Protein AF-A0A9C7QII5-F1 (afdb_monomer_lite)

pLDDT: mean 75.03, std 18.13, range [36.97, 96.06]

Organism: Citrobacter amalonaticus (NCBI:txid35703)

Radius of gyration: 16.15 Å; chains: 1; bounding box: 34×30×42 Å

Foldseek 3Di:
DPPLVVCVVVVAQAWEDEDDDCPPPPPPDDCPVVCPPQVNSCVPVVHDHYHYHHDPDDPCLVVPFDWDDADPFKIWGADQQQKIKIKGLDDDFAWKWWDDPPDTDIHGQVPFRWDQTRSIIMTIDRDPYRDTPDIYGDD

Sequence (139 aa):
MNIVKNQLSQGHKDFTVPDFHFLKMQNSGGHFGFFHDPQIYGRYFGAGNVVKEKVNFDYSVLVNGKQQAIGDDTVAWFNNRGDLMLVSQHPLVGTVQVKAPSSDTSLPLARFTVAKINNEYWYFSAIPEEEVTHVALLP

Secondary structure (DSSP, 8-state):
--HHHHHHHTT-SSEEEEEP--SSSTTSTT-HHHHTSHHHHHHHH--S-EEEEE-SS--THHHHSEEEEEETTEEEEE-TTSEEEEEESS---SEEEEEETTEEEEEEGGGSEEEEETTEEEEEEE---S---EEEEE-

Structure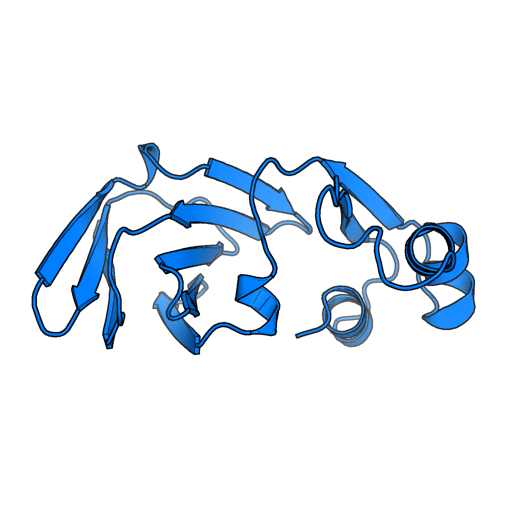 (mmCIF, N/CA/C/O backbone):
data_AF-A0A9C7QII5-F1
#
_entry.id   AF-A0A9C7QII5-F1
#
loop_
_atom_site.group_PDB
_atom_site.id
_atom_site.type_symbol
_atom_site.label_atom_id
_atom_site.label_alt_id
_atom_site.label_comp_id
_atom_site.label_asym_id
_atom_site.label_entity_id
_atom_site.label_seq_id
_atom_site.pdbx_PDB_ins_code
_atom_site.Cartn_x
_atom_site.Cartn_y
_atom_site.Cartn_z
_atom_site.occupancy
_atom_site.B_iso_or_equiv
_atom_site.auth_seq_id
_atom_site.auth_comp_id
_atom_site.auth_asym_id
_atom_site.auth_atom_id
_atom_site.pdbx_PDB_model_num
ATOM 1 N N . MET A 1 1 ? 3.436 11.655 -3.893 1.00 46.88 1 MET A N 1
ATOM 2 C CA . MET A 1 1 ? 4.655 10.971 -4.378 1.00 46.88 1 MET A CA 1
ATOM 3 C C . MET A 1 1 ? 4.431 10.571 -5.835 1.00 46.88 1 MET A C 1
ATOM 5 O O . MET A 1 1 ? 3.407 9.973 -6.117 1.00 46.88 1 MET A O 1
ATOM 9 N N . ASN A 1 2 ? 5.276 10.981 -6.789 1.00 63.19 2 ASN A N 1
ATOM 10 C CA . ASN A 1 2 ? 5.142 10.559 -8.195 1.00 63.19 2 ASN A CA 1
ATOM 11 C C . ASN A 1 2 ? 6.066 9.351 -8.399 1.00 63.19 2 ASN A C 1
ATOM 13 O O . ASN A 1 2 ? 7.278 9.524 -8.283 1.00 63.19 2 ASN A O 1
ATOM 17 N N . ILE A 1 3 ? 5.504 8.162 -8.660 1.00 62.34 3 ILE A N 1
ATOM 18 C CA . ILE A 1 3 ? 6.242 6.891 -8.826 1.00 62.34 3 ILE A CA 1
ATOM 19 C C . ILE A 1 3 ? 7.426 7.081 -9.782 1.00 62.34 3 ILE A C 1
ATOM 21 O O . ILE A 1 3 ? 8.543 6.695 -9.464 1.00 62.34 3 ILE A O 1
ATOM 25 N N . VAL A 1 4 ? 7.212 7.806 -10.882 1.00 61.94 4 VAL A N 1
ATOM 26 C CA . VAL A 1 4 ? 8.245 8.116 -11.878 1.00 61.94 4 VAL A CA 1
ATOM 27 C C . VAL A 1 4 ? 9.373 8.961 -11.290 1.00 61.94 4 VAL A C 1
ATOM 29 O O . VAL A 1 4 ? 10.540 8.631 -11.455 1.00 61.94 4 VAL A O 1
ATOM 32 N N . LYS A 1 5 ? 9.051 10.032 -10.554 1.00 64.62 5 LYS A N 1
ATOM 33 C CA . LYS A 1 5 ? 10.079 10.880 -9.923 1.00 64.62 5 LYS A CA 1
ATOM 34 C C . LYS A 1 5 ? 10.877 10.115 -8.868 1.00 64.62 5 LYS A C 1
ATOM 36 O O . LYS A 1 5 ? 12.076 10.343 -8.764 1.00 64.62 5 LYS A O 1
ATOM 41 N N . ASN A 1 6 ? 10.228 9.224 -8.115 1.00 66.12 6 ASN A N 1
ATOM 42 C CA . ASN A 1 6 ? 10.904 8.407 -7.109 1.00 66.12 6 ASN A CA 1
ATOM 43 C C . ASN A 1 6 ? 11.896 7.437 -7.769 1.00 66.12 6 ASN A C 1
ATOM 45 O O . ASN A 1 6 ? 13.077 7.457 -7.435 1.00 66.12 6 ASN A O 1
ATOM 49 N N . GLN A 1 7 ? 11.449 6.683 -8.779 1.00 70.00 7 GLN A N 1
ATOM 50 C CA . GLN A 1 7 ? 12.302 5.738 -9.512 1.00 70.00 7 GLN A CA 1
ATOM 51 C C . GLN A 1 7 ? 13.490 6.443 -10.186 1.00 70.00 7 GLN A C 1
ATOM 53 O O . GLN A 1 7 ? 14.631 6.004 -10.062 1.00 70.00 7 GLN A O 1
ATOM 58 N N . LEU A 1 8 ? 13.261 7.608 -10.799 1.00 64.19 8 LEU A N 1
ATOM 59 C CA . LEU A 1 8 ? 14.339 8.389 -11.412 1.00 64.19 8 LEU A CA 1
ATOM 60 C C . LEU A 1 8 ? 15.325 8.951 -10.384 1.00 64.19 8 LEU A C 1
ATOM 62 O O . LEU A 1 8 ? 16.525 8.975 -10.645 1.00 64.19 8 LEU A O 1
ATOM 66 N N . SER A 1 9 ? 14.849 9.376 -9.209 1.00 66.75 9 SER A N 1
ATOM 67 C CA . SER A 1 9 ? 15.733 9.837 -8.129 1.00 66.75 9 SER A CA 1
ATOM 68 C C . SER A 1 9 ? 16.596 8.716 -7.542 1.00 66.75 9 SER A C 1
ATOM 70 O O . SER A 1 9 ? 17.683 8.984 -7.042 1.00 66.75 9 SER A O 1
ATOM 72 N N . GLN A 1 10 ? 16.147 7.464 -7.670 1.00 68.06 10 GLN A N 1
ATOM 73 C CA . GLN A 1 10 ? 16.901 6.259 -7.315 1.00 68.06 10 GLN A CA 1
ATOM 74 C C . GLN A 1 10 ? 17.833 5.788 -8.449 1.00 68.06 10 GLN A C 1
ATOM 76 O O . GLN A 1 10 ? 18.524 4.784 -8.311 1.00 68.06 10 GLN A O 1
ATOM 81 N N . GLY A 1 11 ? 17.883 6.513 -9.573 1.00 71.12 11 GLY A N 1
ATOM 82 C CA . GLY A 1 11 ? 18.729 6.188 -10.722 1.00 71.12 11 GLY A CA 1
ATOM 83 C C . GLY A 1 11 ? 18.172 5.083 -11.623 1.00 71.12 11 GLY A C 1
ATOM 84 O O . GLY A 1 11 ? 18.848 4.676 -12.571 1.00 71.12 11 GLY A O 1
ATOM 85 N N . HIS A 1 12 ? 16.950 4.607 -11.372 1.00 71.12 12 HIS A N 1
ATOM 86 C CA . HIS A 1 12 ? 16.317 3.586 -12.196 1.00 71.12 12 HIS A CA 1
ATOM 87 C C . HIS A 1 12 ? 15.791 4.205 -13.489 1.00 71.12 12 HIS A C 1
ATOM 89 O O . HIS A 1 12 ? 14.984 5.136 -13.478 1.00 71.12 12 HIS A O 1
ATOM 95 N N . LYS A 1 13 ? 16.257 3.673 -14.621 1.00 60.22 13 LYS A N 1
ATOM 96 C CA . LYS A 1 13 ? 15.789 4.080 -15.952 1.00 60.22 13 LYS A CA 1
ATOM 97 C C . LYS A 1 13 ? 14.670 3.179 -16.464 1.00 60.22 13 LYS A C 1
ATOM 99 O O . LYS A 1 13 ? 13.800 3.673 -17.167 1.00 60.22 13 LYS A O 1
ATOM 104 N N . ASP A 1 14 ? 14.650 1.916 -16.054 1.00 64.81 14 ASP A N 1
ATOM 105 C CA . ASP A 1 14 ? 13.620 0.944 -16.420 1.00 64.81 14 ASP A CA 1
ATOM 106 C C . ASP A 1 14 ? 12.778 0.616 -15.185 1.00 64.81 14 ASP A C 1
ATOM 108 O O . ASP A 1 14 ? 13.325 0.257 -14.142 1.00 64.81 14 ASP A O 1
ATOM 112 N N . PHE A 1 15 ? 11.458 0.771 -15.275 1.00 63.53 15 PHE A N 1
ATOM 113 C CA . PHE A 1 15 ? 10.555 0.526 -14.148 1.00 63.53 15 PHE A CA 1
ATOM 114 C C . PHE A 1 15 ? 9.131 0.220 -14.622 1.00 63.53 15 PHE A C 1
ATOM 116 O O . PHE A 1 15 ? 8.708 0.575 -15.721 1.00 63.53 15 PHE A O 1
ATOM 123 N N . THR A 1 16 ? 8.371 -0.458 -13.774 1.00 62.12 16 THR A N 1
ATOM 124 C CA . THR A 1 16 ? 6.959 -0.772 -13.980 1.00 62.12 16 THR A CA 1
ATOM 125 C C . THR A 1 16 ? 6.092 0.303 -13.338 1.00 62.12 16 THR A C 1
ATOM 127 O O . THR A 1 16 ? 6.315 0.721 -12.200 1.00 62.12 16 THR A O 1
ATOM 130 N N . VAL A 1 17 ? 5.081 0.761 -14.063 1.00 61.62 17 VAL A N 1
ATOM 131 C CA . VAL A 1 17 ? 4.008 1.587 -13.511 1.00 61.62 17 VAL A CA 1
ATOM 132 C C . VAL A 1 17 ? 2.717 0.774 -13.524 1.00 61.62 17 VAL A C 1
ATOM 134 O O . VAL A 1 17 ? 2.487 0.022 -14.472 1.00 61.62 17 VAL A O 1
ATOM 137 N N . PRO A 1 18 ? 1.849 0.896 -12.514 1.00 57.00 18 PRO A N 1
ATOM 138 C CA . PRO A 1 18 ? 0.585 0.185 -12.555 1.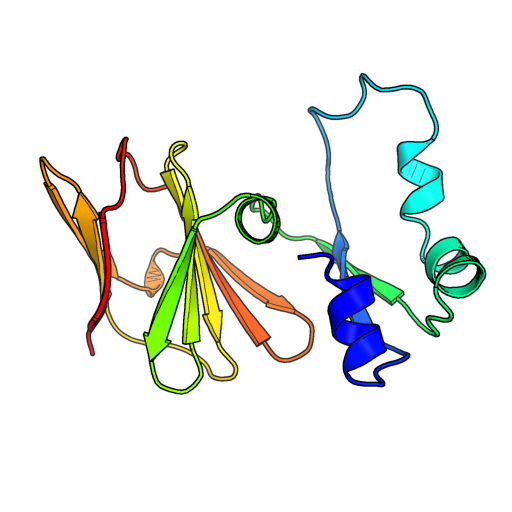00 57.00 18 PRO A CA 1
ATOM 139 C C . PRO A 1 18 ? -0.300 0.747 -13.686 1.00 57.00 18 PRO A C 1
ATOM 141 O O . PRO A 1 18 ? -0.531 1.957 -13.768 1.00 57.00 18 PRO A O 1
ATOM 144 N N . ASP A 1 19 ? -0.775 -0.124 -14.575 1.00 55.56 19 ASP A N 1
ATOM 145 C CA . ASP A 1 19 ? -1.709 0.197 -15.651 1.00 55.56 19 ASP A CA 1
ATOM 146 C C . ASP A 1 19 ? -3.074 0.543 -15.064 1.00 55.56 19 ASP A C 1
ATOM 148 O O . ASP A 1 19 ? -3.613 -0.183 -14.224 1.00 55.56 19 ASP A O 1
ATOM 152 N N . PHE A 1 20 ? -3.653 1.643 -15.526 1.00 57.44 20 PHE A N 1
ATOM 153 C CA . PHE A 1 20 ? -4.949 2.099 -15.052 1.00 57.44 20 PHE A CA 1
ATOM 154 C C . PHE A 1 20 ? -6.070 1.747 -16.027 1.00 57.44 20 PHE A C 1
ATOM 156 O O . PHE A 1 20 ? -5.951 1.918 -17.239 1.00 57.44 20 PHE A O 1
ATOM 163 N N . HIS A 1 21 ? -7.237 1.425 -15.466 1.00 39.41 21 HIS A N 1
ATOM 164 C CA . HIS A 1 21 ? -8.524 1.577 -16.142 1.00 39.41 21 HIS A CA 1
ATOM 165 C C . HIS A 1 21 ? -9.315 2.703 -15.455 1.00 39.41 21 HIS A C 1
ATOM 167 O O . HIS A 1 21 ? -10.053 2.488 -14.496 1.00 39.41 21 HIS A O 1
ATOM 173 N N . PHE A 1 22 ? -9.119 3.947 -15.901 1.00 47.22 22 PHE A N 1
ATOM 174 C CA . PHE A 1 22 ? -9.817 5.110 -15.349 1.00 47.22 22 PHE A CA 1
ATOM 175 C C . PHE A 1 22 ? -11.239 5.237 -15.903 1.00 47.22 22 PHE A C 1
ATOM 177 O O . PHE A 1 22 ? -11.476 5.999 -16.835 1.00 47.22 22 PHE A O 1
ATOM 184 N N . LEU A 1 23 ? -12.218 4.579 -15.282 1.00 36.97 23 LEU A N 1
ATOM 185 C CA . LEU A 1 23 ? -13.634 4.866 -15.570 1.00 36.97 23 LEU A CA 1
ATOM 186 C C . LEU A 1 23 ? -14.078 6.262 -15.080 1.00 36.97 23 LEU A C 1
ATOM 188 O O . LEU A 1 23 ? -15.092 6.771 -15.540 1.00 36.97 23 LEU A O 1
ATOM 192 N N . LYS A 1 24 ? -13.337 6.907 -14.162 1.00 37.56 24 LYS A N 1
ATOM 193 C CA . LYS A 1 24 ? -13.758 8.169 -13.510 1.00 37.56 24 LYS A CA 1
ATOM 194 C C . LYS A 1 24 ? -12.905 9.412 -13.811 1.00 37.56 24 LYS A C 1
ATOM 196 O O . LYS A 1 24 ? -13.266 10.492 -13.361 1.00 37.56 24 LYS A O 1
ATOM 201 N N . MET A 1 25 ? -11.825 9.302 -14.593 1.00 37.28 25 MET A N 1
ATOM 202 C CA . MET A 1 25 ? -11.026 10.464 -15.046 1.00 37.28 25 MET A CA 1
ATOM 203 C C . MET A 1 25 ? -11.184 10.787 -16.541 1.00 37.28 25 MET A C 1
ATOM 205 O O . MET A 1 25 ? -10.470 11.629 -17.074 1.00 37.28 25 MET A O 1
ATOM 209 N N . GLN A 1 26 ? -12.174 10.199 -17.219 1.00 41.50 26 GLN A N 1
ATOM 210 C CA . GLN A 1 26 ? -12.501 10.537 -18.612 1.00 41.50 26 GLN A CA 1
ATOM 211 C C . GLN A 1 26 ? -13.015 11.980 -18.814 1.00 41.50 26 GLN A C 1
ATOM 213 O O . GLN A 1 26 ? -13.137 12.422 -19.953 1.00 41.50 26 GLN A O 1
ATOM 218 N N . ASN A 1 27 ? -13.269 12.736 -17.738 1.00 37.38 27 ASN A N 1
ATOM 219 C CA . ASN A 1 27 ? -13.901 14.057 -17.809 1.00 37.38 27 ASN A CA 1
ATOM 220 C C . ASN A 1 27 ? -12.941 15.262 -17.782 1.00 37.38 27 ASN A C 1
ATOM 222 O O . ASN A 1 27 ? -13.413 16.395 -17.775 1.00 37.38 27 ASN A O 1
ATOM 226 N N . SER A 1 28 ? -11.619 15.074 -17.824 1.00 39.03 28 SER A N 1
ATOM 227 C CA . SER A 1 28 ? -10.669 16.183 -18.020 1.00 39.03 28 SER A CA 1
ATOM 228 C C . SER A 1 28 ? -9.891 16.026 -19.328 1.00 39.03 28 SER A C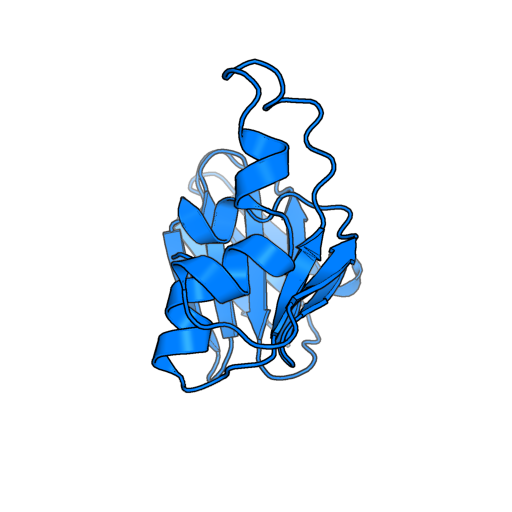 1
ATOM 230 O O . SER A 1 28 ? -8.716 15.678 -19.354 1.00 39.03 28 SER A O 1
ATOM 232 N N . GLY A 1 29 ? -10.597 16.283 -20.433 1.00 42.31 29 GLY A N 1
ATOM 233 C CA . GLY A 1 29 ? -10.041 16.703 -21.722 1.00 42.31 29 GLY A CA 1
ATOM 234 C C . GLY A 1 29 ? -8.856 15.897 -22.255 1.00 42.31 29 GLY A C 1
ATOM 235 O O . GLY A 1 29 ? -7.723 16.326 -22.097 1.00 42.31 29 GLY A O 1
ATOM 236 N N . GLY A 1 30 ? -9.122 14.781 -22.943 1.00 40.47 30 GLY A N 1
ATOM 237 C CA . GLY A 1 30 ? -8.379 14.288 -24.122 1.00 40.47 30 GLY A CA 1
ATOM 238 C C . GLY A 1 30 ? -6.872 13.974 -24.045 1.00 40.47 30 GLY A C 1
ATOM 239 O O . GLY A 1 30 ? -6.359 13.331 -24.952 1.00 40.47 30 GLY A O 1
ATOM 240 N N . HIS A 1 31 ? -6.151 14.364 -22.995 1.00 47.88 31 HIS A N 1
ATOM 241 C CA . HIS A 1 31 ? -4.686 14.299 -22.919 1.00 47.88 31 HIS A CA 1
ATOM 242 C C . HIS A 1 31 ? -4.175 13.227 -21.951 1.00 47.88 31 HIS A C 1
ATOM 244 O O . HIS A 1 31 ? -2.976 12.964 -21.884 1.00 47.88 31 HIS A O 1
ATOM 250 N N . PHE A 1 32 ? -5.076 12.570 -21.224 1.00 45.91 32 PHE A N 1
ATOM 251 C CA . PHE A 1 32 ? -4.717 11.583 -20.212 1.00 45.91 32 PHE A CA 1
ATOM 252 C C . PHE A 1 32 ? -4.011 10.354 -20.819 1.00 45.91 32 PHE A C 1
ATOM 254 O O . PHE A 1 32 ? -2.984 9.917 -20.315 1.00 45.91 32 PHE A O 1
ATOM 261 N N . GLY A 1 33 ? -4.482 9.837 -21.959 1.00 43.00 33 GLY A N 1
ATOM 262 C CA . GLY A 1 33 ? -3.813 8.721 -22.646 1.00 43.00 33 GLY A CA 1
ATOM 263 C C . GLY A 1 33 ? -2.392 9.052 -23.124 1.00 43.00 33 GLY A C 1
ATOM 264 O O . GLY A 1 33 ? -1.535 8.175 -23.141 1.00 43.00 33 GLY A O 1
ATOM 265 N N . PHE A 1 34 ? -2.125 10.323 -23.445 1.00 46.09 34 PHE A N 1
ATOM 266 C CA . PHE A 1 34 ? -0.840 10.784 -23.973 1.00 46.09 34 PHE A CA 1
ATOM 267 C C . PHE A 1 34 ? 0.243 10.854 -22.887 1.00 46.09 34 PHE A C 1
ATOM 269 O O . PHE A 1 34 ? 1.336 10.340 -23.079 1.00 46.09 34 PHE A O 1
ATOM 276 N N . PHE A 1 35 ? -0.052 11.410 -21.707 1.00 48.34 35 PHE A N 1
ATOM 277 C CA . PHE A 1 35 ? 0.935 11.524 -20.616 1.00 48.34 35 PHE A CA 1
ATOM 278 C C . PHE A 1 35 ? 1.296 10.196 -19.935 1.00 48.34 35 PHE A C 1
ATOM 280 O O . PHE A 1 35 ? 2.225 10.153 -19.129 1.00 48.34 35 PHE A O 1
ATOM 287 N N . HIS A 1 36 ? 0.574 9.128 -20.265 1.00 50.31 36 HIS A N 1
ATOM 288 C CA . HIS A 1 36 ? 0.764 7.794 -19.710 1.00 50.31 36 HIS A CA 1
ATOM 289 C C . HIS A 1 36 ? 1.214 6.772 -20.763 1.00 50.31 36 HIS A C 1
ATOM 291 O O . HIS A 1 36 ? 1.222 5.577 -20.481 1.00 50.31 36 HIS A O 1
ATOM 297 N N . ASP A 1 37 ? 1.579 7.198 -21.973 1.00 54.09 37 ASP A N 1
ATOM 298 C CA . ASP A 1 37 ? 2.249 6.340 -22.952 1.00 54.09 37 ASP A CA 1
ATOM 299 C C . ASP A 1 37 ? 3.708 6.083 -22.499 1.00 54.09 37 ASP A C 1
ATOM 301 O O . ASP A 1 37 ? 4.409 7.045 -22.158 1.00 54.09 37 ASP A O 1
ATOM 305 N N . PRO A 1 38 ? 4.199 4.825 -22.479 1.00 55.41 38 PRO A N 1
ATOM 306 C CA . PRO A 1 38 ? 5.597 4.508 -22.175 1.00 55.41 38 PRO A CA 1
ATOM 307 C C . PRO A 1 38 ? 6.608 5.364 -22.951 1.00 55.41 38 PRO A C 1
ATOM 309 O O . PRO A 1 38 ? 7.622 5.787 -22.395 1.00 55.41 38 PRO A O 1
ATOM 312 N N . GLN A 1 39 ? 6.304 5.700 -24.209 1.00 53.31 39 GLN A N 1
ATOM 313 C CA . GLN A 1 39 ? 7.165 6.525 -25.060 1.00 53.31 39 GLN A CA 1
ATOM 314 C C . GLN A 1 39 ? 7.240 7.988 -24.591 1.00 53.31 39 GLN A C 1
ATOM 316 O O . GLN A 1 39 ? 8.259 8.660 -24.774 1.00 53.31 39 GLN A O 1
ATOM 321 N N . ILE A 1 40 ? 6.187 8.495 -23.945 1.00 52.84 40 ILE A N 1
ATOM 322 C CA . ILE A 1 40 ? 6.128 9.861 -23.410 1.00 52.84 40 ILE A CA 1
ATOM 323 C C . ILE A 1 40 ? 6.865 9.954 -22.068 1.00 52.84 40 ILE A C 1
ATOM 325 O O . ILE A 1 40 ? 7.530 10.962 -21.817 1.00 52.84 40 ILE A O 1
ATOM 329 N N . TYR A 1 41 ? 6.875 8.890 -21.256 1.00 51.62 41 TYR A N 1
ATOM 330 C CA . TYR A 1 41 ? 7.731 8.828 -20.066 1.00 51.62 41 TYR A CA 1
ATOM 331 C C . TYR A 1 41 ? 9.216 8.929 -20.409 1.00 51.62 41 TYR A C 1
ATOM 333 O O . TYR A 1 41 ? 9.943 9.692 -19.763 1.00 51.62 41 TYR A O 1
ATOM 341 N N . GLY A 1 42 ? 9.656 8.235 -21.461 1.00 53.19 42 GLY A N 1
ATOM 342 C CA . GLY A 1 42 ? 11.035 8.353 -21.919 1.00 53.19 42 GLY A CA 1
ATOM 343 C C . GLY A 1 42 ? 11.380 9.736 -22.456 1.00 53.19 42 GLY A C 1
ATOM 344 O O . GLY A 1 42 ? 12.438 10.280 -22.143 1.00 53.19 42 GLY A O 1
ATOM 345 N N . ARG A 1 43 ? 10.446 10.373 -23.171 1.00 49.28 43 ARG A N 1
ATOM 346 C CA . ARG A 1 43 ? 10.660 11.698 -23.765 1.00 49.28 43 ARG A CA 1
ATOM 347 C C . ARG A 1 43 ? 10.661 12.853 -22.757 1.00 49.28 43 ARG A C 1
ATOM 349 O O . ARG A 1 43 ? 11.413 13.802 -22.954 1.00 49.28 43 ARG A O 1
ATOM 356 N N . TYR A 1 44 ? 9.835 12.803 -21.709 1.00 50.53 44 TYR A N 1
ATOM 357 C CA . TYR A 1 44 ? 9.689 13.915 -20.751 1.00 50.53 44 TYR A CA 1
ATOM 358 C C . TYR A 1 44 ? 10.430 13.717 -19.431 1.00 50.53 44 TYR A C 1
ATOM 360 O O . TYR A 1 44 ? 10.755 14.702 -18.770 1.00 50.53 44 TYR A O 1
ATOM 368 N N . PHE A 1 45 ? 10.701 12.472 -19.038 1.00 52.81 45 PHE A N 1
ATOM 369 C CA . PHE A 1 45 ? 11.324 12.167 -17.751 1.00 52.81 45 PHE A CA 1
ATOM 370 C C . PHE A 1 45 ? 12.628 11.366 -17.878 1.00 52.81 45 PHE A C 1
ATOM 372 O O . PHE A 1 45 ? 13.260 11.083 -16.866 1.00 52.81 45 PHE A O 1
ATOM 379 N N . GLY A 1 46 ? 13.065 11.024 -19.098 1.00 53.59 46 GLY A N 1
ATOM 380 C CA . GLY A 1 46 ? 14.312 10.286 -19.327 1.00 53.59 46 GLY A CA 1
ATOM 381 C C . GLY A 1 46 ? 14.251 8.807 -18.929 1.00 53.59 46 GLY A C 1
ATOM 382 O O . GLY A 1 46 ? 15.296 8.195 -18.708 1.00 53.59 46 GLY A O 1
ATOM 383 N N . ALA A 1 47 ? 13.046 8.241 -18.815 1.00 56.97 47 ALA A N 1
ATOM 384 C CA . ALA A 1 47 ? 12.851 6.811 -18.594 1.00 56.97 47 ALA A CA 1
ATOM 385 C C . ALA A 1 47 ? 13.228 5.989 -19.850 1.00 56.97 47 ALA A C 1
ATOM 387 O O . ALA A 1 47 ? 13.067 6.440 -20.980 1.00 56.97 47 ALA A O 1
ATOM 388 N N . GLY A 1 48 ? 13.754 4.785 -19.661 1.00 58.91 48 GLY A N 1
ATOM 389 C CA . GLY A 1 48 ? 14.005 3.807 -20.716 1.00 58.91 48 GLY A CA 1
ATOM 390 C C . GLY A 1 48 ? 12.730 3.031 -21.035 1.00 58.91 48 GLY A C 1
ATOM 391 O O . GLY A 1 48 ? 11.845 3.524 -21.732 1.00 58.91 48 GLY A O 1
ATOM 392 N N . ASN A 1 49 ? 12.622 1.818 -20.503 1.00 60.69 49 ASN A N 1
ATOM 393 C CA . ASN A 1 49 ? 11.464 0.949 -20.666 1.00 60.69 49 ASN A CA 1
ATOM 394 C C . ASN A 1 49 ? 10.493 1.099 -19.492 1.00 60.69 49 ASN A C 1
ATOM 396 O O . ASN A 1 49 ? 10.805 0.733 -18.357 1.00 60.69 49 ASN A O 1
ATOM 400 N N . VAL A 1 50 ? 9.288 1.592 -19.783 1.00 59.12 50 VAL A N 1
ATOM 401 C CA . VAL A 1 50 ? 8.187 1.655 -18.817 1.00 59.12 50 VAL A CA 1
ATOM 402 C C . VAL A 1 50 ? 7.162 0.573 -19.142 1.00 59.12 50 VAL A C 1
ATOM 404 O O . VAL A 1 50 ? 6.431 0.679 -20.127 1.00 59.12 50 VAL A O 1
ATOM 407 N N . VAL A 1 51 ? 7.107 -0.476 -18.321 1.00 62.66 51 VAL A N 1
ATOM 408 C CA . VAL A 1 51 ? 6.108 -1.550 -18.449 1.00 62.66 51 VAL A CA 1
ATOM 409 C C . VAL A 1 51 ? 4.865 -1.168 -17.655 1.00 62.66 51 VAL A C 1
ATOM 411 O O . VAL A 1 51 ? 4.966 -0.612 -16.564 1.00 62.66 51 VAL A O 1
ATOM 414 N N . LYS A 1 52 ? 3.683 -1.449 -18.203 1.00 62.72 52 LYS A N 1
ATOM 415 C CA . LYS A 1 52 ? 2.415 -1.240 -17.505 1.00 62.72 52 LYS A CA 1
ATOM 416 C C . LYS A 1 52 ? 1.914 -2.554 -16.914 1.00 62.72 52 LYS A C 1
ATOM 418 O O . LYS A 1 52 ? 1.782 -3.529 -17.649 1.00 62.72 52 LYS A O 1
ATOM 423 N N . GLU A 1 53 ? 1.611 -2.580 -15.619 1.00 66.94 53 GLU A N 1
ATOM 424 C CA . GLU A 1 53 ? 1.049 -3.758 -14.942 1.00 66.94 53 GLU A CA 1
ATOM 425 C C . GLU A 1 53 ? -0.374 -3.490 -14.462 1.00 66.94 53 GLU A C 1
ATOM 427 O O . GLU A 1 53 ? -0.599 -2.640 -13.605 1.00 66.94 53 GLU A O 1
ATOM 432 N N . LYS A 1 54 ? -1.358 -4.212 -14.997 1.00 66.38 54 LYS A N 1
ATOM 433 C CA . LYS A 1 54 ? -2.758 -4.014 -14.617 1.00 66.38 54 LYS A CA 1
ATOM 434 C C . LYS A 1 54 ? -2.993 -4.403 -13.158 1.00 66.38 54 LYS A C 1
ATOM 436 O O . LYS A 1 54 ? -2.967 -5.582 -12.818 1.00 66.38 54 LYS A O 1
ATOM 441 N N . VAL A 1 55 ? -3.310 -3.412 -12.328 1.00 70.44 55 VAL A N 1
ATOM 442 C CA . VAL A 1 55 ? -3.715 -3.608 -10.931 1.00 70.44 55 VAL A CA 1
ATOM 443 C C . VAL A 1 55 ? -5.218 -3.401 -10.776 1.00 70.44 55 VAL A C 1
ATOM 445 O O . VAL A 1 55 ? -5.806 -2.511 -11.386 1.00 70.44 55 VAL A O 1
ATOM 448 N N . ASN A 1 56 ? -5.857 -4.229 -9.950 1.00 74.81 56 ASN A N 1
ATOM 449 C CA . ASN A 1 56 ? -7.306 -4.183 -9.718 1.00 74.81 56 ASN A CA 1
ATOM 450 C C . ASN A 1 56 ? -7.683 -3.351 -8.477 1.00 74.81 56 ASN A C 1
ATOM 452 O O . ASN A 1 56 ? -8.708 -3.608 -7.851 1.00 74.81 56 ASN A O 1
ATOM 456 N N . PHE A 1 57 ? -6.854 -2.375 -8.099 1.00 76.31 57 PHE A N 1
ATOM 457 C CA . PHE A 1 57 ? -7.071 -1.521 -6.931 1.00 76.31 57 PHE A CA 1
ATOM 458 C C . PHE A 1 57 ? -6.634 -0.072 -7.180 1.00 76.31 57 PHE A C 1
ATOM 460 O O . PHE A 1 57 ? -5.790 0.201 -8.036 1.00 76.31 57 PHE A O 1
ATOM 467 N N . ASP A 1 58 ? -7.219 0.862 -6.426 1.00 73.75 58 ASP A N 1
ATOM 468 C CA . ASP A 1 58 ? -6.881 2.285 -6.495 1.00 73.75 58 ASP A CA 1
ATOM 469 C C . ASP A 1 58 ? -5.616 2.576 -5.668 1.00 73.75 58 ASP A C 1
ATOM 471 O O . ASP A 1 58 ? -5.613 2.491 -4.443 1.00 73.75 58 ASP A O 1
ATOM 475 N N . TYR A 1 59 ? -4.526 2.939 -6.345 1.00 79.44 59 TYR A N 1
ATOM 476 C CA . TYR A 1 59 ? -3.253 3.298 -5.713 1.00 79.44 59 TYR A CA 1
ATOM 477 C C . TYR A 1 59 ? -3.050 4.808 -5.538 1.00 79.44 59 TYR A C 1
ATOM 479 O O . TYR A 1 59 ? -1.967 5.254 -5.153 1.00 79.44 59 TYR A O 1
ATOM 487 N N . SER A 1 60 ? -4.086 5.622 -5.769 1.00 78.94 60 SER A N 1
ATOM 488 C CA . SER A 1 60 ? -4.053 7.067 -5.499 1.00 78.94 60 SER A CA 1
ATOM 489 C C . SER A 1 60 ? -3.761 7.396 -4.032 1.00 78.94 60 SER A C 1
ATOM 491 O O . SER A 1 60 ? -3.256 8.485 -3.745 1.00 78.94 60 SER A O 1
ATOM 493 N N . VAL A 1 61 ? -3.970 6.439 -3.121 1.00 82.44 61 VAL A N 1
ATOM 494 C CA . VAL A 1 61 ? -3.577 6.535 -1.709 1.00 82.44 61 VAL A CA 1
ATOM 495 C C . VAL A 1 61 ? -2.070 6.762 -1.516 1.00 82.44 61 VAL A C 1
ATOM 497 O O . VAL A 1 61 ? -1.680 7.456 -0.583 1.00 82.44 61 VAL A O 1
ATOM 500 N N . LEU A 1 62 ? -1.212 6.329 -2.450 1.00 80.75 62 LEU A N 1
ATOM 501 C CA . LEU A 1 62 ? 0.230 6.647 -2.437 1.00 80.75 62 LEU A CA 1
ATOM 502 C C . LEU A 1 62 ? 0.535 8.122 -2.763 1.00 80.75 62 LEU A C 1
ATOM 504 O O . LEU A 1 62 ? 1.657 8.614 -2.605 1.00 80.75 62 LEU A O 1
ATOM 508 N N . VAL A 1 63 ? -0.448 8.853 -3.291 1.00 77.69 63 VAL A N 1
ATOM 509 C CA . VAL A 1 63 ? -0.315 10.270 -3.641 1.00 77.69 63 VAL A CA 1
ATOM 510 C C . VAL A 1 63 ? -0.931 11.156 -2.568 1.00 77.69 63 VAL A C 1
ATOM 512 O O . VAL A 1 63 ? -0.313 12.160 -2.214 1.00 77.69 63 VAL A O 1
ATOM 515 N N . ASN A 1 64 ? -2.125 10.800 -2.088 1.00 77.38 64 ASN A N 1
ATOM 516 C CA . ASN A 1 64 ? -2.945 11.639 -1.211 1.00 77.38 64 ASN A CA 1
ATOM 517 C C . ASN A 1 64 ? -3.057 11.133 0.239 1.00 77.38 64 ASN A C 1
ATOM 519 O O . ASN A 1 64 ? -3.626 11.837 1.071 1.00 77.38 64 ASN A O 1
ATOM 523 N N . GLY A 1 65 ? -2.549 9.937 0.539 1.00 83.50 65 GLY A N 1
ATOM 524 C CA . GLY A 1 65 ? -2.660 9.314 1.852 1.00 83.50 65 GLY A CA 1
ATOM 525 C C . GLY A 1 65 ? -1.641 9.831 2.865 1.00 83.50 65 GLY A C 1
ATOM 526 O O . GLY A 1 65 ? -0.546 10.284 2.518 1.00 83.50 65 GLY A O 1
ATOM 527 N N . LYS A 1 66 ? -2.008 9.716 4.143 1.00 90.19 66 LYS A N 1
ATOM 528 C CA . LYS A 1 66 ? -1.087 9.804 5.278 1.00 90.19 66 LYS A CA 1
ATOM 529 C C . LYS A 1 66 ? -0.150 8.597 5.239 1.00 90.19 66 LYS A C 1
ATOM 531 O O . LYS A 1 66 ? -0.569 7.501 4.876 1.00 90.19 66 LYS A O 1
ATOM 536 N N . GLN A 1 67 ? 1.103 8.815 5.622 1.00 94.12 67 GLN A N 1
ATOM 537 C CA . GLN A 1 67 ? 2.136 7.783 5.671 1.00 94.12 67 GLN A CA 1
ATOM 538 C C . GLN A 1 67 ? 2.444 7.407 7.113 1.00 94.12 67 GLN A C 1
ATOM 540 O O . GLN A 1 67 ? 2.543 8.285 7.972 1.00 94.12 67 GLN A O 1
ATOM 545 N N . GLN A 1 68 ? 2.676 6.122 7.353 1.00 94.56 68 GLN A N 1
ATOM 546 C CA . GLN A 1 68 ? 3.184 5.626 8.622 1.00 94.56 68 GLN A CA 1
ATOM 547 C C . GLN A 1 68 ? 4.153 4.466 8.375 1.00 94.56 68 GLN A C 1
ATOM 549 O O . GLN A 1 68 ? 3.792 3.483 7.734 1.00 94.56 68 GLN A O 1
ATOM 554 N N . ALA A 1 69 ? 5.376 4.554 8.898 1.00 95.19 69 ALA A N 1
ATOM 555 C CA . ALA A 1 69 ? 6.265 3.396 8.960 1.00 95.19 69 ALA A CA 1
ATOM 556 C C . ALA A 1 69 ? 5.707 2.385 9.976 1.00 95.19 69 ALA A C 1
ATOM 558 O O . ALA A 1 69 ? 5.365 2.765 11.098 1.00 95.19 69 ALA A O 1
ATOM 559 N N . ILE A 1 70 ? 5.581 1.120 9.571 1.00 93.38 70 ILE A N 1
ATOM 560 C CA . ILE A 1 70 ? 5.006 0.042 10.402 1.00 93.38 70 ILE A CA 1
ATOM 561 C C . ILE A 1 70 ? 5.934 -1.177 10.537 1.00 93.38 70 ILE A C 1
ATOM 563 O O . ILE A 1 70 ? 5.543 -2.185 11.117 1.00 93.38 70 ILE A O 1
ATOM 567 N N . GLY A 1 71 ? 7.154 -1.076 10.011 1.00 86.88 71 GLY A N 1
ATOM 568 C CA . GLY A 1 71 ? 8.225 -2.069 10.074 1.00 86.88 71 GLY A CA 1
ATOM 569 C C . GLY A 1 71 ? 9.498 -1.508 9.432 1.00 86.88 71 GLY A C 1
ATOM 570 O O . GLY A 1 71 ? 9.470 -0.396 8.900 1.00 86.88 71 GLY A O 1
ATOM 571 N N . ASP A 1 72 ? 10.591 -2.272 9.463 1.00 81.50 72 ASP A N 1
ATOM 572 C CA . ASP A 1 72 ? 11.917 -1.807 9.016 1.00 81.50 72 ASP A CA 1
ATOM 573 C C . ASP A 1 72 ? 11.960 -1.414 7.528 1.00 81.50 72 ASP A C 1
ATOM 575 O O . ASP A 1 72 ? 12.706 -0.520 7.135 1.00 81.50 72 ASP A O 1
ATOM 579 N N . ASP A 1 73 ? 11.128 -2.042 6.699 1.00 91.12 73 ASP A N 1
ATOM 580 C CA . ASP A 1 73 ? 11.077 -1.845 5.248 1.00 91.12 73 ASP A CA 1
ATOM 581 C C . ASP A 1 73 ? 9.652 -1.617 4.719 1.00 91.12 73 ASP A C 1
ATOM 583 O O . ASP A 1 73 ? 9.402 -1.740 3.519 1.00 91.12 73 ASP A O 1
ATOM 587 N N . THR A 1 74 ? 8.707 -1.337 5.621 1.00 94.75 74 THR A N 1
ATOM 588 C CA . THR A 1 74 ? 7.277 -1.355 5.314 1.00 94.75 74 THR A CA 1
ATOM 589 C C . THR A 1 74 ? 6.606 -0.046 5.702 1.00 94.75 74 THR A C 1
ATOM 591 O O . THR A 1 74 ? 6.627 0.381 6.861 1.00 94.75 74 THR A O 1
ATOM 594 N N . VAL A 1 75 ? 5.945 0.571 4.722 1.00 96.06 75 VAL A N 1
ATOM 595 C CA . VAL A 1 75 ? 5.216 1.831 4.886 1.00 96.06 75 VAL A CA 1
ATOM 596 C C . VAL A 1 75 ? 3.738 1.614 4.587 1.00 96.06 75 VAL A C 1
ATOM 598 O O . VAL A 1 75 ? 3.367 1.124 3.520 1.00 96.06 75 VAL A O 1
ATOM 601 N N . ALA A 1 76 ? 2.893 2.016 5.531 1.00 95.25 76 ALA A N 1
ATOM 602 C CA . ALA A 1 76 ? 1.456 2.115 5.359 1.00 95.25 76 ALA A CA 1
ATOM 603 C C . ALA A 1 76 ? 1.070 3.483 4.793 1.00 95.25 76 ALA A C 1
ATOM 605 O O . ALA A 1 76 ? 1.575 4.520 5.226 1.00 95.25 76 ALA A O 1
ATOM 606 N N . TRP A 1 77 ? 0.119 3.469 3.870 1.00 93.31 77 TRP A N 1
ATOM 607 C CA . TRP A 1 77 ? -0.495 4.627 3.244 1.00 93.31 77 TRP A CA 1
ATOM 608 C C . TRP A 1 77 ? -2.001 4.523 3.396 1.00 93.31 77 TRP A C 1
ATOM 610 O O . TRP A 1 77 ? -2.587 3.530 2.969 1.00 93.31 77 TRP A O 1
ATOM 620 N N . PHE A 1 78 ? -2.636 5.530 3.984 1.00 91.56 78 PHE A N 1
ATOM 621 C CA . PHE A 1 78 ? -4.076 5.493 4.230 1.00 91.56 78 PHE A CA 1
ATOM 622 C C . PHE A 1 78 ? -4.736 6.863 4.124 1.00 91.56 78 PHE A C 1
ATOM 624 O O . PHE A 1 78 ? -4.101 7.895 4.350 1.00 91.56 78 PHE A O 1
ATOM 631 N N . ASN A 1 79 ? -6.020 6.895 3.774 1.00 87.00 79 ASN A N 1
ATOM 632 C CA . ASN A 1 79 ? -6.785 8.136 3.635 1.00 87.00 79 ASN A CA 1
ATOM 633 C C . ASN A 1 79 ? -8.157 8.065 4.330 1.00 87.00 79 ASN A C 1
ATOM 635 O O . ASN A 1 79 ? -8.577 7.027 4.828 1.00 87.00 79 ASN A O 1
ATOM 639 N N . ASN A 1 80 ? -8.864 9.195 4.344 1.00 83.19 80 ASN A N 1
ATOM 640 C CA . ASN A 1 80 ? -10.206 9.344 4.923 1.00 83.19 80 ASN A CA 1
ATOM 641 C C . ASN A 1 80 ? -11.337 8.733 4.072 1.00 83.19 80 ASN A C 1
ATOM 643 O O . ASN A 1 80 ? -12.509 8.918 4.380 1.00 83.19 80 ASN A O 1
ATOM 647 N N . ARG A 1 81 ? -11.007 8.061 2.964 1.00 81.12 81 ARG A N 1
ATOM 648 C CA . ARG A 1 81 ? -11.965 7.289 2.157 1.00 81.12 81 ARG A CA 1
ATOM 649 C C . ARG A 1 81 ? -11.928 5.804 2.506 1.00 81.12 81 ARG A C 1
ATOM 651 O O . ARG A 1 81 ? -12.651 5.029 1.889 1.00 81.12 81 ARG A O 1
ATOM 658 N N . GLY A 1 82 ? -11.070 5.422 3.452 1.00 86.44 82 GLY A N 1
ATOM 659 C CA . GLY A 1 82 ? -10.882 4.036 3.832 1.00 86.44 82 GLY A CA 1
ATOM 660 C C . GLY A 1 82 ? -9.968 3.256 2.888 1.00 86.44 82 GLY A C 1
ATOM 661 O O . GLY A 1 82 ? -9.989 2.033 2.902 1.00 86.44 82 GLY A O 1
ATOM 662 N N . ASP A 1 83 ? -9.160 3.910 2.054 1.00 88.88 83 ASP A N 1
ATOM 663 C CA . ASP A 1 83 ? -8.134 3.191 1.294 1.00 88.88 83 ASP A CA 1
ATOM 664 C C . ASP A 1 83 ? -6.937 2.923 2.214 1.00 88.88 83 ASP A C 1
ATOM 666 O O . ASP A 1 83 ? -6.431 3.858 2.837 1.00 88.88 83 ASP A O 1
ATOM 670 N N . LEU A 1 84 ? -6.456 1.678 2.269 1.00 92.31 84 LEU A N 1
ATOM 671 C CA . LEU A 1 84 ? -5.217 1.299 2.949 1.00 92.31 84 LEU A CA 1
ATOM 672 C C . LEU A 1 84 ? -4.306 0.539 1.987 1.00 92.31 84 LEU A C 1
ATOM 674 O O . LEU A 1 84 ? -4.706 -0.459 1.385 1.00 92.31 84 LEU A O 1
ATOM 678 N N . MET A 1 85 ? -3.059 0.991 1.887 1.00 93.62 85 MET A N 1
ATOM 679 C CA . MET A 1 85 ? -2.014 0.343 1.112 1.00 93.62 85 MET A CA 1
ATOM 680 C C . MET A 1 85 ? -0.755 0.148 1.941 1.00 93.62 85 MET A C 1
ATOM 682 O O . MET A 1 85 ? -0.255 1.093 2.543 1.00 93.62 85 MET A O 1
ATOM 686 N N . LEU A 1 86 ? -0.221 -1.068 1.946 1.00 95.25 86 LEU A N 1
ATOM 687 C CA . LEU A 1 86 ? 1.101 -1.357 2.487 1.00 95.25 86 LEU A CA 1
ATOM 688 C C . LEU A 1 86 ? 2.070 -1.560 1.333 1.00 95.25 86 LEU A C 1
ATOM 690 O O . LEU A 1 86 ? 1.763 -2.300 0.400 1.00 95.25 86 LEU A O 1
ATOM 694 N N . VAL A 1 87 ? 3.230 -0.922 1.415 1.00 94.38 87 VAL A N 1
ATOM 695 C CA . VAL A 1 87 ? 4.335 -1.111 0.474 1.00 94.38 87 VAL A CA 1
ATOM 696 C C . VAL A 1 87 ? 5.524 -1.641 1.261 1.00 94.38 87 VAL A C 1
ATOM 698 O O . VAL A 1 87 ? 5.934 -1.007 2.233 1.00 94.38 87 VAL A O 1
ATOM 701 N N . SER A 1 88 ? 6.041 -2.802 0.861 1.00 94.81 88 SER A N 1
ATOM 702 C CA . SER A 1 88 ? 7.177 -3.469 1.510 1.00 94.81 88 SER A CA 1
ATOM 703 C C . SER A 1 88 ? 8.190 -3.982 0.491 1.00 94.81 88 SER A C 1
ATOM 705 O O . SER A 1 88 ? 7.827 -4.322 -0.638 1.00 94.81 88 SER A O 1
ATOM 707 N N . GLN A 1 89 ? 9.460 -4.072 0.889 1.00 92.81 89 GLN A N 1
ATOM 708 C CA . GLN A 1 89 ? 10.509 -4.692 0.073 1.00 92.81 89 GLN A CA 1
ATOM 709 C C . GLN A 1 89 ? 10.450 -6.227 0.114 1.00 92.81 89 GLN A C 1
ATOM 711 O O . GLN A 1 89 ? 10.913 -6.885 -0.821 1.00 92.81 89 GLN A O 1
ATOM 716 N N . HIS A 1 90 ? 9.835 -6.808 1.148 1.00 93.38 90 HIS A N 1
ATOM 717 C CA . HIS A 1 90 ? 9.714 -8.254 1.323 1.00 93.38 90 HIS A CA 1
ATOM 718 C C . HIS A 1 90 ? 8.244 -8.711 1.391 1.00 93.38 90 HIS A C 1
ATOM 720 O O . HIS A 1 90 ? 7.338 -7.920 1.665 1.00 93.38 90 HIS A O 1
ATOM 726 N N . PRO A 1 91 ? 7.958 -10.000 1.116 1.00 93.94 91 PRO A N 1
ATOM 727 C CA . PRO A 1 91 ? 6.634 -10.556 1.356 1.00 93.94 91 PRO A CA 1
ATOM 728 C C . PRO A 1 91 ? 6.238 -10.411 2.829 1.00 93.94 91 PRO A C 1
ATOM 730 O O . PRO A 1 91 ? 7.005 -10.782 3.716 1.00 93.94 91 PRO A O 1
ATOM 733 N N . LEU A 1 92 ? 5.029 -9.914 3.079 1.00 93.81 92 LEU A N 1
ATOM 734 C CA . LEU A 1 92 ? 4.480 -9.750 4.416 1.00 93.81 92 LEU A CA 1
ATOM 735 C C . LEU A 1 92 ? 3.561 -10.921 4.755 1.00 93.81 92 LEU A C 1
ATOM 737 O O . LEU A 1 92 ? 2.826 -11.431 3.906 1.00 93.81 92 LEU A O 1
ATOM 741 N N . VAL A 1 93 ? 3.570 -11.302 6.027 1.00 93.00 93 VAL A N 1
ATOM 742 C CA . VAL A 1 93 ? 2.642 -12.261 6.629 1.00 93.00 93 VAL A CA 1
ATOM 743 C C . VAL A 1 93 ? 2.125 -11.690 7.944 1.00 93.00 93 VAL A C 1
ATOM 745 O O . VAL A 1 93 ? 2.755 -10.806 8.521 1.00 93.00 93 VAL A O 1
ATOM 748 N N . GLY A 1 94 ? 0.966 -12.174 8.384 1.00 93.12 94 GLY A N 1
ATOM 749 C CA . GLY A 1 94 ? 0.357 -11.763 9.645 1.00 93.12 94 GLY A CA 1
ATOM 750 C C . GLY A 1 94 ? -0.913 -10.938 9.467 1.00 93.12 94 GLY A C 1
ATOM 751 O O . GLY A 1 94 ? -1.676 -11.112 8.506 1.00 93.12 94 GLY A O 1
ATOM 752 N N . THR A 1 95 ? -1.163 -10.062 10.434 1.00 95.12 95 THR A N 1
ATOM 753 C CA . THR A 1 95 ? -2.419 -9.321 10.575 1.00 95.12 95 THR A CA 1
ATOM 754 C C . THR A 1 95 ? -2.158 -7.830 10.678 1.00 95.12 95 THR A C 1
ATOM 756 O O . THR A 1 95 ? -1.336 -7.377 11.465 1.00 95.12 95 THR A O 1
ATOM 759 N N . VAL A 1 96 ? -2.896 -7.049 9.901 1.00 94.31 96 VAL A N 1
ATOM 760 C CA . VAL A 1 96 ? -2.863 -5.592 9.961 1.00 94.31 96 VAL A CA 1
ATOM 761 C C . VAL A 1 96 ? -3.877 -5.128 10.992 1.00 94.31 96 VAL A C 1
ATOM 763 O O . VAL A 1 96 ? -5.077 -5.333 10.814 1.00 94.31 96 VAL A O 1
ATOM 766 N N . GLN A 1 97 ? -3.402 -4.500 12.059 1.00 94.25 97 GLN A N 1
ATOM 767 C CA . GLN A 1 97 ? -4.252 -3.782 12.995 1.00 94.25 97 GLN A CA 1
ATOM 768 C C . GLN A 1 97 ? -4.461 -2.351 12.495 1.00 94.25 97 GLN A C 1
ATOM 770 O O . GLN A 1 97 ? -3.503 -1.655 12.156 1.00 94.25 97 GLN A O 1
ATOM 775 N N . VAL A 1 98 ? -5.712 -1.907 12.480 1.00 92.38 98 VAL A N 1
ATOM 776 C CA . VAL A 1 98 ? -6.130 -0.560 12.099 1.00 92.38 98 VAL A CA 1
ATOM 777 C C . VAL A 1 98 ? -6.954 0.018 13.237 1.00 92.38 98 VAL A C 1
ATOM 779 O O . VAL A 1 98 ? -7.986 -0.542 13.605 1.00 92.38 98 VAL A O 1
ATOM 782 N N . LYS A 1 99 ? -6.512 1.151 13.780 1.00 90.75 99 LYS A N 1
ATOM 783 C CA . LYS A 1 99 ? -7.247 1.885 14.812 1.00 90.75 99 LYS A CA 1
ATOM 784 C C . LYS A 1 99 ? -7.859 3.143 14.222 1.00 90.75 99 LYS A C 1
ATOM 786 O O . LYS A 1 99 ? -7.182 3.903 13.526 1.00 90.75 99 LYS A O 1
ATOM 791 N N . ALA A 1 100 ? -9.120 3.363 14.555 1.00 88.12 100 ALA A N 1
ATOM 792 C CA . ALA A 1 100 ? -9.868 4.588 14.325 1.00 88.12 100 ALA A CA 1
ATOM 793 C C . ALA A 1 100 ? -10.411 5.100 15.674 1.00 88.12 100 ALA A C 1
ATOM 795 O O . ALA A 1 100 ? -10.365 4.373 16.668 1.00 88.12 100 ALA A O 1
ATOM 796 N N . PRO A 1 101 ? -10.938 6.335 15.763 1.00 85.25 101 PRO A N 1
ATOM 797 C CA . PRO A 1 101 ? -11.493 6.855 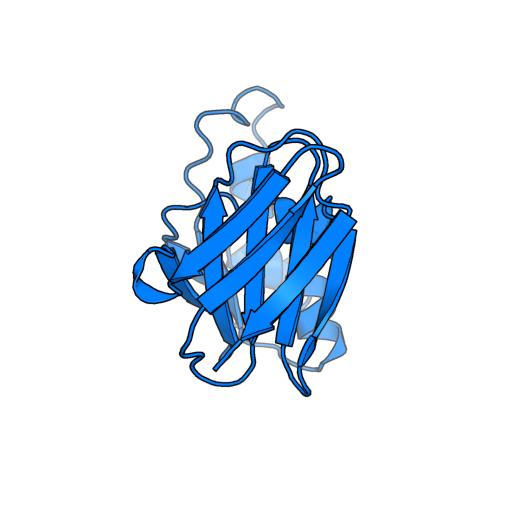17.015 1.00 85.25 101 PRO A CA 1
ATOM 798 C C . PRO A 1 101 ? -12.575 5.959 17.639 1.00 85.25 101 PRO A C 1
ATOM 800 O O . PRO A 1 101 ? -12.707 5.920 18.860 1.00 85.25 101 PRO A O 1
ATOM 803 N N . SER A 1 102 ? -13.333 5.235 16.811 1.00 84.12 102 SER A N 1
ATOM 804 C CA . SER A 1 102 ? -14.457 4.388 17.221 1.00 84.12 102 SER A CA 1
ATOM 805 C C . SER A 1 102 ? -14.225 2.884 17.056 1.00 84.12 102 SER A C 1
ATOM 807 O O . SER A 1 102 ? -15.120 2.109 17.393 1.00 84.12 102 SER A O 1
ATOM 809 N N . SER A 1 103 ? -13.078 2.447 16.530 1.00 84.56 103 SER A N 1
ATOM 810 C CA . SER A 1 103 ? -12.854 1.036 16.197 1.00 84.56 103 SER A CA 1
ATOM 811 C C . SER A 1 103 ? -11.388 0.614 16.309 1.00 84.56 103 SER A C 1
ATOM 813 O O . SER A 1 103 ? -10.457 1.410 16.181 1.00 84.56 103 SER A O 1
ATOM 815 N N . ASP A 1 104 ? -11.195 -0.678 16.559 1.00 89.75 104 ASP A N 1
ATOM 816 C CA . ASP A 1 104 ? -9.904 -1.359 16.514 1.00 89.75 104 ASP A CA 1
ATOM 817 C C . ASP A 1 104 ? -10.125 -2.660 15.738 1.00 89.75 104 ASP A C 1
ATOM 819 O O . ASP A 1 104 ? -10.749 -3.603 16.234 1.00 89.75 104 ASP A O 1
ATOM 823 N N . THR A 1 105 ? -9.711 -2.656 14.474 1.00 88.81 105 THR A N 1
ATOM 824 C CA . THR A 1 105 ? -10.017 -3.715 13.515 1.00 88.81 105 THR A CA 1
ATOM 825 C C . THR A 1 105 ? -8.741 -4.421 13.092 1.00 88.81 105 THR A C 1
ATOM 827 O O . THR A 1 105 ? -7.763 -3.795 12.690 1.00 88.81 105 THR A O 1
ATOM 830 N N . SER A 1 106 ? -8.782 -5.750 13.114 1.00 91.75 106 SER A N 1
ATOM 831 C CA . SER A 1 106 ? -7.680 -6.610 12.691 1.00 91.75 106 SER A CA 1
ATOM 832 C C . SER A 1 106 ? -8.027 -7.320 11.387 1.00 91.75 106 SER A C 1
ATOM 834 O O . SER A 1 106 ? -9.022 -8.042 11.300 1.00 91.75 106 SER A O 1
ATOM 836 N N . LEU A 1 107 ? -7.199 -7.121 10.364 1.00 91.81 107 LEU A N 1
ATOM 837 C CA . LEU A 1 107 ? -7.393 -7.651 9.019 1.00 91.81 107 LEU A CA 1
ATOM 838 C C . LEU A 1 107 ? -6.225 -8.569 8.649 1.00 91.81 107 LEU A C 1
ATOM 840 O O . LEU A 1 107 ? -5.094 -8.095 8.548 1.00 91.81 107 LEU A O 1
ATOM 844 N N . PRO A 1 108 ? -6.4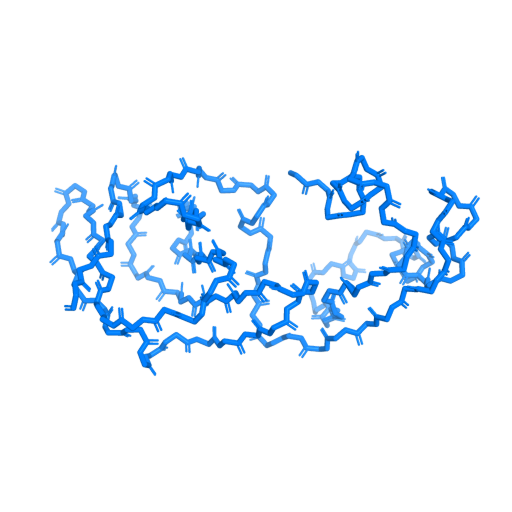53 -9.872 8.419 1.00 94.25 108 PRO A N 1
ATOM 845 C CA . PRO A 1 108 ? -5.380 -10.756 7.984 1.00 94.25 108 PRO A CA 1
ATOM 846 C C . PRO A 1 108 ? -4.888 -10.333 6.596 1.00 94.25 108 PRO A C 1
ATOM 848 O O . PRO A 1 108 ? -5.703 -10.081 5.703 1.00 94.25 108 PRO A O 1
ATOM 851 N N . LEU A 1 109 ? -3.568 -10.320 6.384 1.00 93.19 109 LEU A N 1
ATOM 852 C CA . LEU A 1 109 ? -2.965 -9.928 5.101 1.00 93.19 109 LEU A CA 1
ATOM 853 C C . LEU A 1 109 ? -3.455 -10.775 3.921 1.00 93.19 109 LEU A C 1
ATOM 855 O O . LEU A 1 109 ? -3.536 -10.283 2.801 1.00 93.19 109 LEU A O 1
ATOM 859 N N . ALA A 1 110 ? -3.881 -12.014 4.176 1.00 91.25 110 ALA A N 1
ATOM 860 C CA . ALA A 1 110 ? -4.485 -12.895 3.177 1.00 91.25 110 ALA A CA 1
ATOM 861 C C . ALA A 1 110 ? -5.773 -12.336 2.530 1.00 91.25 110 ALA A C 1
ATOM 863 O O . ALA A 1 110 ? -6.206 -12.846 1.500 1.00 91.25 110 ALA A O 1
ATOM 864 N N . ARG A 1 111 ? -6.408 -11.316 3.126 1.00 90.44 111 ARG A N 1
ATOM 865 C CA . ARG A 1 111 ? -7.580 -10.626 2.558 1.00 90.44 111 ARG A CA 1
ATOM 866 C C . ARG A 1 111 ? -7.227 -9.437 1.666 1.00 90.44 111 ARG A C 1
ATOM 868 O O . ARG A 1 111 ? -8.122 -8.890 1.027 1.00 90.44 111 ARG A O 1
ATOM 875 N N . PHE A 1 112 ? -5.963 -9.026 1.633 1.00 93.25 112 PHE A N 1
ATOM 876 C CA . PHE A 1 112 ? -5.528 -7.889 0.836 1.00 93.25 112 PHE A CA 1
ATOM 877 C C . PHE A 1 112 ? -5.375 -8.310 -0.624 1.00 93.25 112 PHE A C 1
ATOM 879 O O . PHE A 1 112 ? -4.970 -9.429 -0.938 1.00 93.25 112 PHE A O 1
ATOM 886 N N . THR A 1 113 ? -5.679 -7.390 -1.534 1.00 91.81 113 THR A N 1
ATOM 887 C CA . THR A 1 113 ? -5.295 -7.549 -2.938 1.00 91.81 113 THR A CA 1
ATOM 888 C C . THR A 1 113 ? -3.814 -7.233 -3.066 1.00 91.81 113 THR A C 1
ATOM 890 O O . THR A 1 113 ? -3.369 -6.206 -2.562 1.00 91.81 113 THR A O 1
ATOM 893 N N . VAL A 1 114 ? -3.052 -8.100 -3.731 1.00 91.19 114 VAL A N 1
ATOM 894 C CA . VAL A 1 114 ? -1.591 -7.981 -3.808 1.00 91.19 114 VAL A CA 1
ATOM 895 C C . VAL A 1 114 ? -1.142 -7.770 -5.250 1.00 91.19 114 VAL A C 1
ATOM 897 O O . VAL A 1 114 ? -1.660 -8.417 -6.159 1.00 91.19 114 VAL A O 1
ATOM 900 N N . ALA A 1 115 ? -0.163 -6.890 -5.453 1.00 87.94 115 ALA A N 1
ATOM 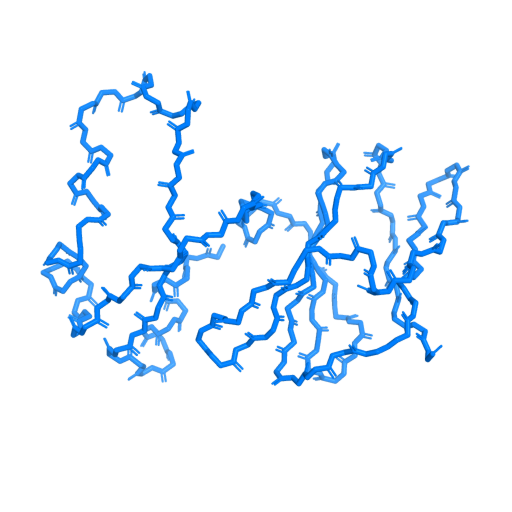901 C CA . ALA A 1 115 ? 0.599 -6.779 -6.697 1.00 87.94 115 ALA A CA 1
ATOM 902 C C . ALA A 1 115 ? 2.094 -6.626 -6.394 1.00 87.94 115 ALA A C 1
ATOM 904 O O . ALA A 1 115 ? 2.467 -6.175 -5.308 1.00 87.94 115 ALA A O 1
ATOM 905 N N . LYS A 1 116 ? 2.952 -6.994 -7.353 1.00 86.81 116 LYS A N 1
ATOM 906 C CA . LYS A 1 116 ? 4.404 -6.843 -7.224 1.00 86.81 116 LYS A CA 1
ATOM 907 C C . LYS A 1 116 ? 4.911 -5.827 -8.238 1.00 86.81 116 LYS A C 1
ATOM 909 O O . LYS A 1 116 ? 5.052 -6.153 -9.405 1.00 86.81 116 LYS A O 1
ATOM 914 N N . ILE A 1 117 ? 5.258 -4.629 -7.776 1.00 78.81 117 ILE A N 1
ATOM 915 C CA . ILE A 1 117 ? 5.587 -3.488 -8.637 1.00 78.81 117 ILE A CA 1
ATOM 916 C C . ILE A 1 117 ? 6.975 -2.981 -8.260 1.00 78.81 117 ILE A C 1
ATOM 918 O O . ILE A 1 117 ? 7.234 -2.716 -7.096 1.00 78.81 117 ILE A O 1
ATOM 922 N N . ASN A 1 118 ? 7.889 -2.849 -9.227 1.00 79.06 118 ASN A N 1
ATOM 923 C CA . ASN A 1 118 ? 9.255 -2.339 -8.993 1.00 79.06 118 ASN A CA 1
ATOM 924 C C . ASN A 1 118 ? 10.029 -3.062 -7.880 1.00 79.06 118 ASN A C 1
ATOM 926 O O . ASN A 1 118 ? 10.751 -2.437 -7.112 1.00 79.06 118 ASN A O 1
ATOM 930 N N . ASN A 1 119 ? 9.890 -4.389 -7.812 1.00 83.19 119 ASN A N 1
ATOM 931 C CA . ASN A 1 119 ? 10.484 -5.226 -6.766 1.00 83.19 119 ASN A CA 1
ATOM 932 C C . ASN A 1 119 ? 9.954 -4.955 -5.341 1.00 83.19 119 ASN A C 1
ATOM 934 O O . ASN A 1 119 ? 10.516 -5.465 -4.378 1.00 83.19 119 ASN A O 1
ATOM 938 N N . GLU A 1 120 ? 8.845 -4.229 -5.215 1.00 88.38 120 GLU A N 1
ATOM 939 C CA . GLU A 1 120 ? 8.097 -4.044 -3.975 1.00 88.38 120 GLU A CA 1
ATOM 940 C C . GLU A 1 120 ? 6.813 -4.879 -4.001 1.00 88.38 120 GLU A C 1
ATOM 942 O O . GLU A 1 120 ? 6.252 -5.177 -5.061 1.00 88.38 120 GLU A O 1
ATOM 947 N N . TYR A 1 121 ? 6.323 -5.226 -2.818 1.00 92.25 121 TYR A N 1
ATOM 948 C CA . TYR A 1 121 ? 5.043 -5.885 -2.606 1.00 92.25 121 TYR A CA 1
ATOM 949 C C . TYR A 1 121 ? 4.031 -4.856 -2.126 1.00 92.25 121 TYR A C 1
ATOM 951 O O . TYR A 1 121 ? 4.230 -4.207 -1.098 1.00 92.25 121 TYR A O 1
ATOM 959 N N . TRP A 1 122 ? 2.962 -4.690 -2.897 1.00 93.88 122 TRP A N 1
ATOM 960 C CA . TRP A 1 122 ? 1.896 -3.741 -2.620 1.00 93.88 122 TRP A CA 1
ATOM 961 C C . TRP A 1 122 ? 0.657 -4.513 -2.178 1.00 93.88 122 TRP A C 1
ATOM 963 O O . TRP A 1 122 ? 0.156 -5.347 -2.929 1.00 93.88 122 TRP A O 1
ATOM 973 N N . TYR A 1 123 ? 0.162 -4.223 -0.978 1.00 94.44 123 TYR A N 1
ATOM 974 C CA . TYR A 1 123 ? -1.020 -4.851 -0.386 1.00 94.44 123 TYR A CA 1
ATOM 975 C C . TYR A 1 123 ? -2.106 -3.798 -0.233 1.00 94.44 123 TYR A C 1
ATOM 977 O O . TYR A 1 123 ? -1.900 -2.817 0.474 1.00 94.44 123 TYR A O 1
ATOM 985 N N . PHE A 1 124 ? -3.266 -4.002 -0.846 1.00 93.38 124 PHE A N 1
ATOM 986 C CA . PHE A 1 124 ? -4.396 -3.082 -0.786 1.00 93.38 124 PHE A CA 1
ATOM 987 C C . PHE A 1 124 ? -5.604 -3.696 -0.080 1.00 93.38 124 PHE A C 1
ATOM 989 O O . PHE A 1 124 ? -5.989 -4.832 -0.365 1.00 93.38 124 PHE A O 1
ATOM 996 N N . SER A 1 125 ? -6.258 -2.907 0.768 1.00 91.81 125 SER A N 1
ATOM 997 C CA . SER A 1 125 ? -7.597 -3.194 1.274 1.00 91.81 125 SER A CA 1
ATOM 998 C C . SER A 1 125 ? -8.401 -1.905 1.400 1.00 91.81 125 SER A C 1
ATOM 1000 O O . SER A 1 125 ? -7.871 -0.873 1.808 1.00 91.81 125 SER A O 1
ATOM 1002 N N . ALA A 1 126 ? -9.699 -1.991 1.116 1.00 89.00 126 ALA A N 1
ATOM 1003 C CA . ALA A 1 126 ? -10.654 -0.985 1.557 1.00 89.00 126 ALA A CA 1
ATOM 1004 C C . ALA A 1 126 ? -11.067 -1.310 3.000 1.00 89.00 126 ALA A C 1
ATOM 1006 O O . ALA A 1 126 ? -11.479 -2.434 3.295 1.00 89.00 126 ALA A O 1
ATOM 1007 N N . ILE A 1 127 ? -10.924 -0.345 3.897 1.00 83.44 127 ILE A N 1
ATOM 1008 C CA . ILE A 1 127 ? -11.329 -0.407 5.298 1.00 83.44 127 ILE A CA 1
ATOM 1009 C C . ILE A 1 127 ? -12.541 0.513 5.500 1.00 83.44 127 ILE A C 1
ATOM 1011 O O . ILE A 1 127 ? -12.508 1.665 5.077 1.00 83.44 127 ILE A O 1
ATOM 1015 N N . PRO A 1 128 ? -13.642 0.036 6.097 1.00 68.00 128 PRO A N 1
ATOM 1016 C CA . PRO A 1 128 ? -14.876 0.809 6.222 1.00 68.00 128 PRO A CA 1
ATOM 1017 C C . PRO A 1 128 ? -14.814 1.777 7.416 1.00 68.00 128 PRO A C 1
ATOM 1019 O O . PRO A 1 128 ? -15.661 1.722 8.298 1.00 68.00 128 PRO A O 1
ATOM 1022 N N . GLU A 1 129 ? -13.795 2.633 7.478 1.00 67.25 129 GLU A N 1
ATOM 1023 C CA . GLU A 1 129 ? -13.542 3.516 8.622 1.00 67.25 129 GLU A CA 1
ATOM 1024 C C . GLU A 1 129 ? -13.293 4.956 8.156 1.00 67.25 129 GLU A C 1
ATOM 1026 O O . GLU A 1 129 ? -12.596 5.187 7.167 1.00 67.25 129 GLU A O 1
ATOM 1031 N N . GLU A 1 130 ? -13.863 5.929 8.874 1.00 64.81 130 GLU A N 1
ATOM 1032 C CA . GLU A 1 130 ? -13.838 7.345 8.472 1.00 64.81 130 GLU A CA 1
ATOM 1033 C C . GLU A 1 130 ? -12.477 8.017 8.727 1.00 64.81 130 GLU A C 1
ATOM 1035 O O . GLU A 1 130 ? -12.046 8.875 7.953 1.00 64.81 130 GLU A O 1
ATOM 1040 N N . GLU A 1 131 ? -11.760 7.609 9.780 1.00 81.12 131 GLU A N 1
ATOM 1041 C CA . GLU A 1 131 ? -10.440 8.155 10.097 1.00 81.12 131 GLU A CA 1
ATOM 1042 C C . GLU A 1 131 ? -9.521 7.121 10.753 1.00 81.12 131 GLU A C 1
ATOM 1044 O O . GLU A 1 131 ? -9.689 6.759 11.913 1.00 81.12 131 GLU A O 1
ATOM 1049 N N . VAL A 1 132 ? -8.482 6.699 10.034 1.00 84.25 132 VAL A N 1
ATOM 1050 C CA . VAL A 1 132 ? -7.402 5.895 10.616 1.00 84.25 132 VAL A CA 1
ATOM 1051 C C . VAL A 1 132 ? -6.459 6.793 11.407 1.00 84.25 132 VAL A C 1
ATOM 1053 O O . VAL A 1 132 ? -5.885 7.746 10.871 1.00 84.25 132 VAL A O 1
ATOM 1056 N N . THR A 1 133 ? -6.264 6.458 12.678 1.00 86.44 133 THR A N 1
ATOM 1057 C CA . THR A 1 133 ? -5.313 7.125 13.576 1.00 86.44 133 THR A CA 1
ATOM 1058 C C . THR A 1 133 ? -4.012 6.347 13.712 1.00 86.44 133 THR A C 1
ATOM 1060 O O . THR A 1 133 ? -2.971 6.950 13.973 1.00 86.44 133 THR A O 1
ATOM 1063 N N . HIS A 1 134 ? -4.050 5.026 13.521 1.00 90.06 134 HIS A N 1
ATOM 1064 C CA . HIS A 1 134 ? -2.873 4.173 13.630 1.00 90.06 134 HIS A CA 1
ATOM 1065 C C . HIS A 1 134 ? -3.006 2.888 12.810 1.00 90.06 134 HIS A C 1
ATOM 1067 O O . HIS A 1 134 ? -4.075 2.278 12.766 1.00 90.06 134 HIS A O 1
ATOM 1073 N N . VAL A 1 135 ? -1.892 2.447 12.225 1.00 92.94 135 VAL A N 1
ATOM 1074 C CA . VAL A 1 135 ? -1.756 1.137 11.570 1.00 92.94 135 VAL A CA 1
ATOM 1075 C C . VAL A 1 135 ? -0.580 0.381 12.180 1.00 92.94 135 VAL A C 1
ATOM 1077 O O . VAL A 1 135 ? 0.468 0.974 12.411 1.00 92.94 135 VAL A O 1
ATOM 1080 N N . ALA A 1 136 ? -0.714 -0.920 12.413 1.00 94.12 136 ALA A N 1
ATOM 1081 C CA . ALA A 1 136 ? 0.392 -1.775 12.838 1.00 94.12 136 ALA A CA 1
ATOM 1082 C C . ALA A 1 136 ? 0.351 -3.122 12.114 1.00 94.12 136 ALA A C 1
ATOM 1084 O O . ALA A 1 136 ? -0.726 -3.640 11.818 1.00 94.12 136 ALA A O 1
ATOM 1085 N N . LEU A 1 137 ? 1.525 -3.696 11.850 1.00 93.81 137 LEU A N 1
ATOM 1086 C CA . LEU A 1 137 ? 1.651 -5.075 11.394 1.00 93.81 137 LEU A CA 1
ATOM 1087 C C . LEU A 1 137 ? 1.951 -5.968 12.598 1.00 93.81 137 LEU A C 1
ATOM 1089 O O . LEU A 1 137 ? 2.933 -5.757 13.307 1.00 93.81 137 LEU A O 1
ATOM 1093 N N . LEU A 1 138 ? 1.090 -6.952 12.823 1.00 91.50 138 LEU A N 1
ATOM 1094 C CA . LEU A 1 138 ? 1.245 -7.972 13.850 1.00 91.50 138 LEU A CA 1
ATOM 1095 C C . LEU A 1 138 ? 1.660 -9.297 13.188 1.00 91.50 138 LEU A C 1
ATOM 1097 O O . LEU A 1 138 ? 1.165 -9.572 12.089 1.00 91.50 138 LEU A O 1
ATOM 1101 N N . PRO A 1 139 ? 2.533 -10.099 13.830 1.00 85.38 139 PRO A N 1
ATOM 1102 C CA . PRO A 1 139 ? 2.948 -11.410 13.326 1.00 85.38 139 PRO A CA 1
ATOM 1103 C C . PRO A 1 139 ? 1.783 -12.361 13.023 1.00 85.38 139 PRO A C 1
ATOM 1105 O O . PRO A 1 139 ? 0.743 -12.283 13.719 1.00 85.38 139 PRO A O 1
#